Protein AF-A0A7C1XTS4-F1 (afdb_monomer)

Secondary structure (DSSP, 8-state):
--HHHHHHHHHHHS--PPP-------PPPSS-HHHHHHHHHHHHHHTT-------GGGHHHHHHHHHHHHT--EEEE-S-HHHHHHHTTSPTTPEEEE--S-HHHHHHHHHHT--EEEEE-SEEETTTTEEE----TT--THHHHSSSEEEEE--GGGEES-TT-

Foldseek 3Di:
DDPVVVVVVVVVPDDPPPDPPPVPPPQAADDDLVVLVVLLCVLCVVVVHDDDDDDPVCLLVVVQVVCVVLVFQEEEEFPDPVCVVSVVSHDPDRHYHFPPDDCVVCVCCLQPPGQEAEDEFQAAESNNSDTHDDCDVRGHCSSVPRHPYYDYHYDSSRYHHHPVD

Structure (mmCIF, N/CA/C/O backbone):
data_AF-A0A7C1XTS4-F1
#
_entry.id   AF-A0A7C1XTS4-F1
#
loop_
_atom_site.group_PDB
_atom_site.id
_atom_site.type_symbol
_atom_site.label_atom_id
_atom_site.label_alt_id
_atom_site.label_comp_id
_atom_site.label_asym_id
_atom_site.label_entity_id
_atom_site.label_seq_id
_atom_site.pdbx_PDB_ins_code
_atom_site.Cartn_x
_atom_site.Cartn_y
_atom_site.Cartn_z
_atom_site.occupancy
_atom_site.B_iso_or_equiv
_atom_site.auth_seq_id
_atom_site.auth_comp_id
_atom_site.auth_asym_id
_atom_site.auth_atom_id
_atom_site.pdbx_PDB_model_num
ATOM 1 N N . MET A 1 1 ? 13.338 -45.210 3.133 1.00 64.44 1 MET A N 1
ATOM 2 C CA . MET A 1 1 ? 12.342 -44.168 3.477 1.00 64.44 1 MET A CA 1
ATOM 3 C C . MET A 1 1 ? 13.087 -42.905 3.847 1.00 64.44 1 MET A C 1
ATOM 5 O O . MET A 1 1 ? 13.940 -42.978 4.726 1.00 64.44 1 MET A O 1
ATOM 9 N N . SER A 1 2 ? 12.822 -41.789 3.170 1.00 91.75 2 SER A N 1
ATOM 10 C CA . SER A 1 2 ? 13.519 -40.534 3.463 1.00 91.75 2 SER A CA 1
ATOM 11 C C . SER A 1 2 ? 12.927 -39.853 4.705 1.00 91.75 2 SER A C 1
ATOM 13 O O . SER A 1 2 ? 11.772 -40.087 5.074 1.00 91.75 2 SER A O 1
ATOM 15 N N . SER A 1 3 ? 13.696 -38.975 5.353 1.00 87.44 3 SER A N 1
ATOM 16 C CA . SER A 1 3 ? 13.195 -38.141 6.456 1.00 87.44 3 SER A CA 1
ATOM 17 C C . SER A 1 3 ? 11.979 -37.303 6.037 1.00 87.44 3 SER A C 1
ATOM 19 O O . SER A 1 3 ? 11.054 -37.128 6.831 1.00 87.44 3 SER A O 1
ATOM 21 N N . ARG A 1 4 ? 11.931 -36.865 4.769 1.00 90.25 4 ARG A N 1
ATOM 22 C CA . ARG A 1 4 ? 10.798 -36.139 4.174 1.00 90.25 4 ARG A CA 1
ATOM 23 C C . ARG A 1 4 ? 9.512 -36.964 4.219 1.00 90.25 4 ARG A C 1
ATOM 25 O O . ARG A 1 4 ? 8.486 -36.444 4.647 1.00 90.25 4 ARG A O 1
ATOM 32 N N . ASP A 1 5 ? 9.569 -38.245 3.859 1.00 94.00 5 ASP A N 1
ATOM 33 C CA . ASP A 1 5 ? 8.379 -39.108 3.823 1.00 94.00 5 ASP A CA 1
ATOM 34 C C . ASP A 1 5 ? 7.817 -39.353 5.228 1.00 94.00 5 ASP A C 1
ATOM 36 O O . ASP A 1 5 ? 6.603 -39.335 5.428 1.00 94.00 5 ASP A O 1
ATOM 40 N N . ARG A 1 6 ? 8.696 -39.502 6.234 1.00 90.94 6 ARG A N 1
ATOM 41 C CA . ARG A 1 6 ? 8.277 -39.619 7.644 1.00 90.94 6 ARG A CA 1
ATOM 42 C C . ARG A 1 6 ? 7.609 -38.347 8.158 1.00 90.94 6 ARG A C 1
ATOM 44 O O . ARG A 1 6 ? 6.626 -38.443 8.890 1.00 90.94 6 ARG A O 1
ATOM 51 N N . ILE A 1 7 ? 8.134 -37.174 7.809 1.00 91.06 7 ILE A N 1
ATOM 52 C CA . ILE A 1 7 ? 7.569 -35.887 8.238 1.00 91.06 7 ILE A CA 1
ATOM 53 C C . ILE A 1 7 ? 6.215 -35.653 7.559 1.00 91.06 7 ILE A C 1
ATOM 55 O O . ILE A 1 7 ? 5.227 -35.401 8.247 1.00 91.06 7 ILE A O 1
ATOM 59 N N . LEU A 1 8 ? 6.138 -35.811 6.234 1.00 90.69 8 LEU A N 1
ATOM 60 C CA . LEU A 1 8 ? 4.893 -35.615 5.485 1.00 90.69 8 LEU A CA 1
ATOM 61 C C . LEU A 1 8 ? 3.816 -36.632 5.875 1.00 90.69 8 LEU A C 1
ATOM 63 O O . LEU A 1 8 ? 2.648 -36.264 5.968 1.00 90.69 8 LEU A O 1
ATOM 67 N N . GLY A 1 9 ? 4.196 -37.879 6.168 1.00 92.25 9 GLY A N 1
ATOM 68 C CA . GLY A 1 9 ? 3.272 -38.888 6.687 1.00 92.25 9 GLY A CA 1
ATOM 69 C C . GLY A 1 9 ? 2.652 -38.485 8.028 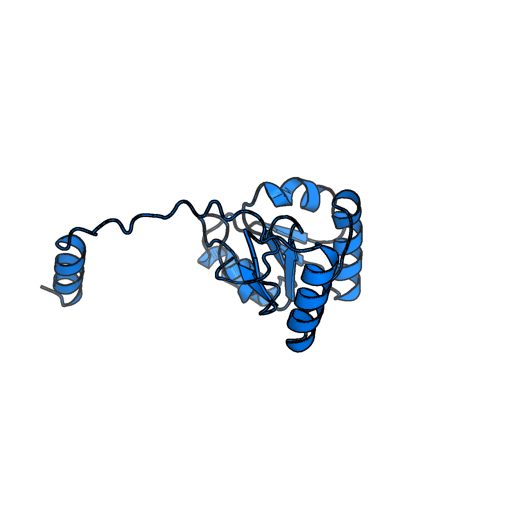1.00 92.25 9 GLY A C 1
ATOM 70 O O . GLY A 1 9 ? 1.443 -38.607 8.205 1.00 92.25 9 GLY A O 1
ATOM 71 N N . ARG A 1 10 ? 3.450 -37.926 8.950 1.00 87.25 10 ARG A N 1
ATOM 72 C CA . ARG A 1 10 ? 2.952 -37.413 10.241 1.00 87.25 10 ARG A CA 1
ATOM 73 C C . ARG A 1 10 ? 2.039 -36.198 10.082 1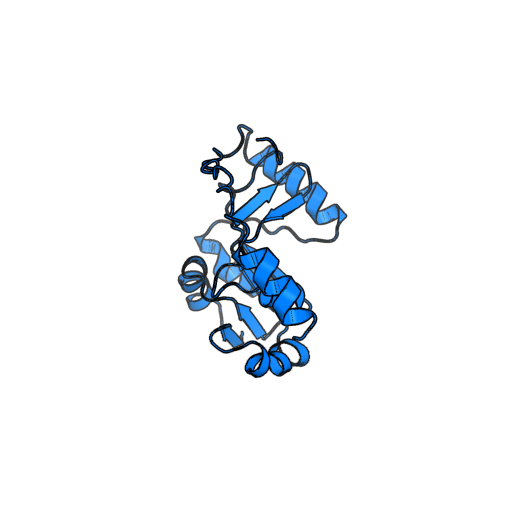.00 87.25 10 ARG A C 1
ATOM 75 O O . ARG A 1 10 ? 1.046 -36.108 10.793 1.00 87.25 10 ARG A O 1
ATOM 82 N N . LEU A 1 11 ? 2.368 -35.282 9.169 1.00 86.25 11 LEU A N 1
ATOM 83 C CA . LEU A 1 11 ? 1.559 -34.086 8.916 1.00 86.25 11 LEU A CA 1
ATOM 84 C C . LEU A 1 11 ? 0.207 -34.437 8.289 1.00 86.25 11 LEU A C 1
ATOM 86 O O . LEU A 1 11 ? -0.813 -33.930 8.736 1.00 86.25 11 LEU A O 1
ATOM 90 N N . ARG A 1 12 ? 0.187 -35.343 7.305 1.00 84.31 12 ARG A N 1
ATOM 91 C CA . ARG A 1 12 ? -1.053 -35.789 6.647 1.00 84.31 12 ARG A CA 1
ATOM 92 C C . ARG A 1 12 ? -1.934 -36.652 7.552 1.00 84.31 12 ARG A C 1
ATOM 94 O O . ARG A 1 12 ? -3.149 -36.597 7.432 1.00 84.31 12 ARG A O 1
ATOM 101 N N . GLY A 1 13 ? -1.329 -37.453 8.433 1.00 81.69 13 GLY A N 1
ATOM 102 C CA . GLY A 1 13 ? -2.053 -38.317 9.371 1.00 81.69 13 GLY A CA 1
ATOM 103 C C . GLY A 1 13 ? -2.661 -37.582 10.569 1.00 81.69 13 GLY A C 1
ATOM 104 O O . GLY A 1 13 ? -3.468 -38.157 11.296 1.00 81.69 13 GLY A O 1
ATOM 105 N N . ARG A 1 14 ? -2.288 -36.318 10.794 1.00 80.38 14 ARG A N 1
ATOM 106 C CA . ARG A 1 14 ? -2.887 -35.472 11.825 1.00 80.38 14 ARG A CA 1
ATOM 107 C C . ARG A 1 14 ? -4.106 -34.783 11.224 1.00 80.38 14 ARG A C 1
ATOM 109 O O . ARG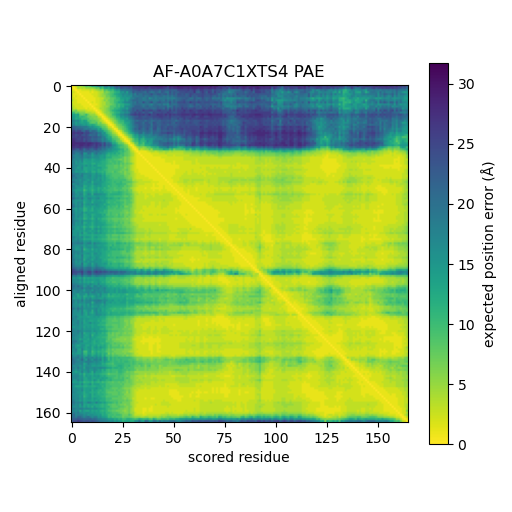 A 1 14 ? -3.958 -33.872 10.417 1.00 80.38 14 ARG A O 1
ATOM 116 N N . ALA A 1 15 ? -5.301 -35.213 11.625 1.00 68.69 15 ALA A N 1
ATOM 117 C CA . ALA A 1 15 ? -6.521 -34.476 11.323 1.00 68.69 15 ALA A CA 1
ATOM 118 C C . ALA A 1 15 ? -6.353 -33.041 11.841 1.00 68.69 15 ALA A C 1
ATOM 120 O O . ALA A 1 15 ? -6.075 -32.829 13.026 1.00 68.69 15 ALA A O 1
ATOM 121 N N . ALA A 1 16 ? -6.443 -32.061 10.943 1.00 69.88 16 ALA A N 1
ATOM 122 C CA . ALA A 1 16 ? -6.523 -30.674 11.352 1.00 69.88 16 ALA A CA 1
ATOM 123 C C . ALA A 1 16 ? -7.822 -30.535 12.148 1.00 69.88 16 ALA A C 1
ATOM 125 O O . ALA A 1 16 ? -8.898 -30.742 11.591 1.00 69.88 16 ALA A O 1
ATOM 126 N N . ASN A 1 17 ? -7.732 -30.215 13.440 1.00 72.69 17 ASN A N 1
ATOM 127 C CA . ASN A 1 17 ? -8.883 -29.621 14.102 1.00 72.69 17 ASN A CA 1
ATOM 128 C C . ASN A 1 17 ? -9.110 -28.296 13.379 1.00 72.69 17 ASN A C 1
ATOM 130 O O . ASN A 1 17 ? -8.192 -27.467 13.404 1.00 72.69 17 ASN A O 1
ATOM 134 N N . PRO A 1 18 ? -10.257 -28.100 12.707 1.00 64.81 18 PRO A N 1
ATOM 135 C CA . PRO A 1 18 ? -10.580 -26.794 12.179 1.00 64.81 18 PRO A CA 1
ATOM 136 C C . PRO A 1 18 ? -10.535 -25.853 13.377 1.00 64.81 18 PRO A C 1
ATOM 138 O O . PRO A 1 18 ? -11.260 -26.047 14.355 1.00 64.81 18 PRO A O 1
ATOM 141 N N . LEU A 1 19 ? -9.631 -24.877 13.345 1.00 67.06 19 LEU A N 1
ATOM 142 C CA . LEU A 1 19 ? -9.811 -23.715 14.198 1.00 67.06 19 LEU A CA 1
ATOM 143 C C . LEU A 1 19 ? -11.175 -23.160 13.802 1.00 67.06 19 LEU A C 1
ATOM 145 O O . LEU A 1 19 ? -11.444 -23.043 12.603 1.00 67.06 19 LEU A O 1
ATOM 149 N N . SER A 1 20 ? -12.052 -22.880 14.768 1.00 59.09 20 SER A N 1
ATOM 150 C CA . SER A 1 20 ? -13.246 -22.118 14.426 1.00 59.09 20 SER A CA 1
ATOM 151 C C . SER A 1 20 ? -12.731 -20.806 13.852 1.00 59.09 20 SER A C 1
ATOM 153 O O . SER A 1 20 ? -12.123 -20.019 14.584 1.00 59.09 20 SER A O 1
ATOM 155 N N . SER A 1 21 ? -12.906 -20.592 12.550 1.00 55.66 21 SER A N 1
ATOM 156 C CA . SER A 1 21 ? -12.824 -19.252 12.010 1.00 55.66 21 SER A CA 1
ATOM 157 C C . SER A 1 21 ? -13.909 -18.495 12.752 1.00 55.66 21 SER A C 1
ATOM 159 O O . SER A 1 21 ? -15.096 -18.736 12.536 1.00 55.66 21 SER A O 1
ATOM 161 N N . GLN A 1 22 ? -13.521 -17.654 13.709 1.00 57.00 22 GLN A N 1
ATOM 162 C CA . GLN A 1 22 ? -14.409 -16.553 14.015 1.00 57.00 22 GLN A CA 1
ATOM 163 C C . GLN A 1 22 ? -14.502 -15.819 12.691 1.00 57.00 22 GLN A C 1
ATOM 165 O O . GLN A 1 22 ? -13.468 -15.404 12.161 1.00 57.00 22 GLN A O 1
ATOM 170 N N . ASP A 1 23 ? -15.695 -15.790 12.099 1.00 48.94 23 ASP A N 1
ATOM 171 C CA . ASP A 1 23 ? -15.954 -14.867 11.012 1.00 48.94 23 ASP A CA 1
ATOM 172 C C . ASP A 1 23 ? -15.533 -13.513 11.563 1.00 48.94 23 ASP A C 1
ATOM 174 O O . ASP A 1 23 ? -16.166 -12.972 12.469 1.00 48.94 23 ASP A O 1
ATOM 178 N N . ALA A 1 24 ? -14.385 -13.018 11.105 1.00 55.38 24 ALA A N 1
ATOM 179 C CA . ALA A 1 24 ? -13.863 -11.730 11.511 1.00 55.38 24 ALA A CA 1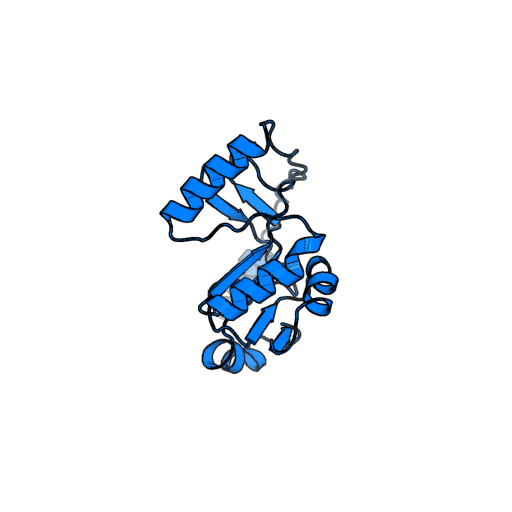
ATOM 180 C C . ALA A 1 24 ? -14.685 -10.662 10.787 1.00 55.38 24 ALA A C 1
ATOM 182 O O . ALA A 1 24 ? -14.158 -9.813 10.076 1.00 55.38 24 ALA A O 1
ATOM 183 N N . THR A 1 25 ? -16.007 -10.695 10.959 1.00 51.47 25 THR A N 1
ATOM 184 C CA . THR A 1 25 ? -16.881 -9.549 10.768 1.00 51.47 25 THR A CA 1
ATOM 185 C C . THR A 1 25 ? -16.597 -8.596 11.920 1.00 51.47 25 THR A C 1
ATOM 187 O O . THR A 1 25 ? -17.428 -8.379 12.799 1.00 51.47 25 THR A O 1
ATOM 190 N N . ARG A 1 26 ? -15.366 -8.081 11.966 1.00 57.53 26 ARG A N 1
ATOM 191 C CA . ARG A 1 26 ? -15.025 -6.976 12.840 1.00 57.53 26 ARG A CA 1
ATOM 192 C C . ARG A 1 26 ? -15.700 -5.752 12.276 1.00 57.53 26 ARG A C 1
ATOM 194 O O . ARG A 1 26 ? -15.356 -5.275 11.191 1.00 57.53 26 ARG A O 1
ATOM 201 N N . SER A 1 27 ? -16.700 -5.289 13.012 1.00 55.31 27 SER A N 1
ATOM 202 C CA . SER A 1 27 ? -17.258 -3.963 12.822 1.00 55.31 27 SER A CA 1
ATOM 203 C C . SER A 1 27 ? -16.112 -2.950 12.909 1.00 55.31 27 SER A C 1
ATOM 205 O O . SER A 1 27 ? -15.230 -3.133 13.749 1.00 55.31 27 SER A O 1
ATOM 207 N N . PRO A 1 28 ? -16.082 -1.908 12.060 1.00 57.31 28 PRO A N 1
ATOM 208 C CA . PRO A 1 28 ? -15.130 -0.814 12.226 1.00 57.31 28 PRO A CA 1
ATOM 209 C C . PRO A 1 28 ? -15.190 -0.357 13.684 1.00 57.31 28 PRO A C 1
ATOM 211 O O . PRO A 1 28 ? -16.287 -0.111 14.197 1.00 57.31 28 PRO A O 1
ATOM 214 N N . GLY A 1 29 ? -14.049 -0.342 14.376 1.00 54.41 29 GLY A N 1
ATOM 215 C CA . GLY A 1 29 ? -14.062 -0.038 15.801 1.00 54.41 29 GLY A CA 1
ATOM 216 C C . GLY A 1 29 ? -14.610 1.366 16.037 1.00 54.41 29 GLY A C 1
ATOM 217 O O . GLY A 1 29 ? -14.350 2.297 15.274 1.00 54.41 29 GLY A O 1
ATOM 218 N N . VAL A 1 30 ? -15.446 1.484 17.065 1.00 59.34 30 VAL A N 1
ATOM 219 C CA . VAL A 1 30 ? -16.230 2.685 17.348 1.00 59.34 30 VAL A CA 1
ATOM 220 C C . VAL A 1 30 ? -15.301 3.791 17.850 1.00 59.34 30 VAL A C 1
ATOM 222 O O . VAL A 1 30 ? -14.814 3.741 18.975 1.00 59.34 30 VAL A O 1
ATOM 225 N N . GLY A 1 31 ? -15.080 4.791 17.004 1.00 64.38 31 GLY A N 1
ATOM 226 C CA . GLY A 1 31 ? -14.387 6.040 17.303 1.00 64.38 31 GLY A CA 1
ATOM 227 C C . GLY A 1 31 ? -14.617 7.031 16.157 1.00 64.38 31 GLY A C 1
ATOM 228 O O . GLY A 1 31 ? -14.943 6.604 15.043 1.00 64.38 31 GLY A O 1
ATOM 229 N N . PRO A 1 32 ? -14.520 8.348 16.389 1.00 79.62 32 PRO A N 1
ATOM 230 C CA . PRO 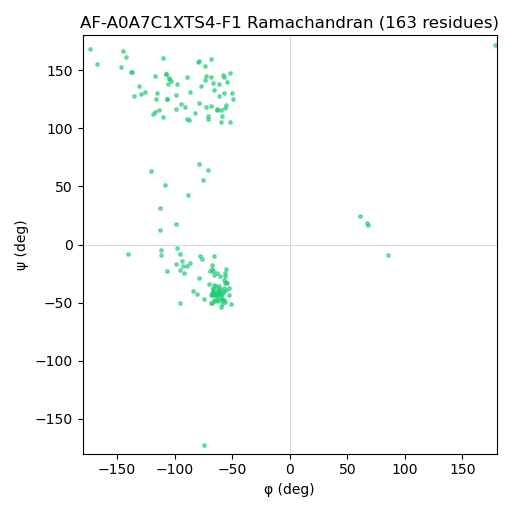A 1 32 ? -14.591 9.312 15.299 1.00 79.62 32 PRO A CA 1
ATOM 231 C C . PRO A 1 32 ? -13.428 9.057 14.331 1.00 79.62 32 PRO A C 1
ATOM 233 O O . PRO A 1 32 ? -12.271 8.953 14.733 1.00 79.62 32 PRO A O 1
ATOM 236 N N . ALA A 1 33 ? -13.744 8.920 13.040 1.00 84.06 33 ALA A N 1
ATOM 237 C CA . ALA A 1 33 ? -12.776 8.529 12.010 1.00 84.06 33 ALA A CA 1
ATOM 238 C C . ALA A 1 33 ? -11.550 9.459 11.947 1.00 84.06 33 ALA A C 1
ATOM 240 O O . ALA A 1 33 ? -10.467 9.027 11.562 1.00 84.06 33 ALA A O 1
ATOM 241 N N . GLU A 1 34 ? -11.728 10.718 12.346 1.00 88.19 34 GLU A N 1
ATOM 242 C CA . GLU A 1 34 ? -10.687 11.742 12.424 1.00 88.19 34 GLU A CA 1
ATOM 243 C C . GLU A 1 34 ? -9.624 11.405 13.482 1.00 88.19 34 GLU A C 1
ATOM 245 O O . GLU A 1 34 ? -8.442 11.404 13.153 1.00 88.19 34 GLU A O 1
ATOM 250 N N . GLU A 1 35 ? -10.020 11.016 14.700 1.00 91.62 35 GLU A N 1
ATOM 251 C CA . GLU A 1 35 ? -9.080 10.634 15.773 1.00 91.62 35 GLU A CA 1
ATOM 252 C C . GLU A 1 35 ? -8.312 9.348 15.428 1.00 91.62 35 GLU A C 1
ATOM 254 O O . GLU A 1 35 ? -7.113 9.224 15.699 1.00 91.62 35 GLU A O 1
ATOM 259 N N . LEU A 1 36 ? -8.988 8.382 14.791 1.00 93.06 36 LEU A N 1
ATOM 260 C CA . LEU A 1 36 ? -8.345 7.152 14.318 1.00 93.06 36 LEU A CA 1
ATOM 261 C C . LEU A 1 36 ? -7.298 7.456 13.246 1.00 93.06 36 LEU A C 1
ATOM 263 O O . LEU A 1 36 ? -6.201 6.899 13.275 1.00 93.06 36 LEU A O 1
ATOM 267 N N . LEU A 1 37 ? -7.636 8.333 12.301 1.00 94.81 37 LEU A N 1
ATOM 268 C CA . LEU A 1 37 ? -6.739 8.747 11.232 1.00 94.81 37 LEU A CA 1
ATOM 269 C C . LEU A 1 37 ? -5.544 9.538 11.771 1.00 94.81 37 LEU A C 1
ATOM 271 O O . LEU A 1 37 ? -4.424 9.296 11.324 1.00 94.81 37 LEU A O 1
ATOM 275 N N . GLU A 1 38 ? -5.758 10.436 12.732 1.00 95.44 38 GLU A N 1
ATOM 276 C CA . GLU A 1 38 ? -4.689 11.173 13.412 1.00 95.44 38 GLU A CA 1
ATOM 277 C C . GLU A 1 38 ? -3.726 10.204 14.101 1.00 95.44 38 GLU A C 1
ATOM 279 O O . GLU A 1 38 ? -2.540 10.174 13.769 1.00 95.44 38 GLU A O 1
ATOM 284 N N . THR A 1 39 ? -4.254 9.311 14.946 1.00 95.50 39 THR A N 1
ATOM 285 C CA . THR A 1 39 ? -3.453 8.296 15.649 1.00 95.50 39 THR A CA 1
ATOM 286 C C . THR A 1 39 ? -2.674 7.426 14.660 1.00 95.50 39 THR A C 1
ATOM 288 O O . THR A 1 39 ? -1.469 7.225 14.809 1.00 95.50 39 THR A O 1
ATOM 291 N N . PHE A 1 40 ? -3.334 6.927 13.611 1.00 96.69 40 PHE A N 1
ATOM 292 C CA . PHE A 1 40 ? -2.680 6.128 12.576 1.00 96.69 40 PHE A CA 1
ATOM 293 C C . PHE A 1 40 ? -1.555 6.901 11.878 1.00 96.69 40 PHE A C 1
ATOM 295 O O . PHE A 1 40 ? -0.470 6.357 11.670 1.00 96.69 40 PHE A O 1
ATOM 302 N N . THR A 1 41 ? -1.795 8.171 11.545 1.00 97.31 41 THR A N 1
ATOM 303 C CA . THR A 1 41 ? -0.824 9.038 10.868 1.00 97.31 41 THR A CA 1
ATOM 304 C C . THR A 1 41 ? 0.406 9.273 11.735 1.00 97.31 41 THR A C 1
ATOM 306 O O . THR A 1 41 ? 1.528 9.155 11.239 1.00 97.31 41 THR A O 1
ATOM 309 N N . GLU A 1 42 ? 0.226 9.522 13.032 1.00 97.50 42 GLU A N 1
ATOM 310 C CA . GLU A 1 42 ? 1.334 9.656 13.981 1.00 97.50 42 GLU A CA 1
ATOM 311 C C . GLU A 1 42 ? 2.193 8.387 14.032 1.00 97.50 42 GLU A C 1
ATOM 313 O O . GLU A 1 42 ? 3.422 8.450 13.934 1.00 97.50 42 GLU A O 1
ATOM 318 N N . ARG A 1 43 ? 1.555 7.213 14.141 1.00 97.56 43 ARG A N 1
ATOM 319 C CA . ARG A 1 43 ? 2.258 5.923 14.202 1.00 97.56 43 ARG A CA 1
ATOM 320 C C . ARG A 1 43 ? 2.975 5.588 12.897 1.00 97.56 43 ARG A C 1
ATOM 322 O O . ARG A 1 43 ? 4.122 5.148 12.940 1.00 97.56 43 ARG A O 1
ATOM 329 N N . MET A 1 44 ? 2.334 5.827 11.754 1.00 96.88 44 MET A N 1
ATOM 330 C CA . MET A 1 44 ? 2.922 5.578 10.436 1.00 96.88 44 MET A CA 1
ATOM 331 C C . MET A 1 44 ? 4.113 6.511 10.172 1.00 96.88 44 MET A C 1
ATOM 333 O O . MET A 1 44 ? 5.176 6.065 9.740 1.00 96.88 44 MET A O 1
ATOM 337 N N . THR A 1 45 ? 3.989 7.791 10.529 1.00 96.50 45 THR A N 1
ATOM 338 C CA . THR A 1 45 ? 5.078 8.768 10.378 1.00 96.50 45 THR A CA 1
ATOM 339 C C . THR A 1 45 ? 6.261 8.443 11.293 1.00 96.50 45 THR A C 1
ATOM 341 O O . THR A 1 45 ? 7.416 8.603 10.895 1.00 96.50 45 THR A O 1
ATOM 344 N N . ALA A 1 46 ? 6.013 7.910 12.496 1.00 97.00 46 ALA A N 1
ATOM 345 C CA . ALA A 1 46 ? 7.075 7.491 13.414 1.00 97.00 46 ALA A CA 1
ATOM 346 C C . ALA A 1 46 ? 7.986 6.391 12.830 1.00 97.00 46 ALA A C 1
ATOM 348 O O . ALA A 1 46 ? 9.164 6.317 13.184 1.00 97.00 46 ALA A O 1
ATOM 349 N N . VAL A 1 47 ? 7.472 5.574 11.902 1.00 95.12 47 VAL A N 1
ATOM 350 C CA . VAL A 1 47 ? 8.248 4.568 11.153 1.00 95.12 47 VAL A CA 1
ATOM 351 C C . VAL A 1 47 ? 8.660 5.042 9.754 1.00 95.12 47 VAL A C 1
ATOM 353 O O . VAL A 1 47 ? 9.088 4.235 8.934 1.00 95.12 47 VAL A O 1
ATOM 356 N N . LYS A 1 48 ? 8.610 6.360 9.509 1.00 94.12 48 LYS A N 1
ATOM 357 C CA . LYS A 1 48 ? 8.950 7.035 8.243 1.00 94.12 48 LYS A CA 1
ATOM 358 C C . LYS A 1 48 ? 8.006 6.729 7.074 1.00 94.12 48 LYS A C 1
ATOM 360 O O . LYS A 1 48 ? 8.385 6.951 5.928 1.00 94.12 48 LYS A O 1
ATOM 365 N N . GLY A 1 49 ? 6.805 6.224 7.346 1.00 94.75 49 GLY A N 1
ATOM 366 C CA . GLY A 1 49 ? 5.756 6.131 6.337 1.00 94.75 49 GLY A CA 1
ATOM 367 C C . GLY A 1 49 ? 5.154 7.503 6.032 1.00 94.75 49 GLY A C 1
ATOM 368 O O . GLY A 1 49 ? 5.155 8.397 6.877 1.00 94.75 49 GLY A O 1
ATOM 369 N N . GLU A 1 50 ? 4.624 7.655 4.823 1.00 96.00 50 GLU A N 1
ATOM 370 C CA . GLU A 1 50 ? 3.884 8.838 4.387 1.00 96.00 50 GLU A CA 1
ATOM 371 C C . GLU A 1 50 ? 2.390 8.506 4.335 1.00 96.00 50 GLU A C 1
ATOM 373 O O . GLU A 1 50 ? 2.002 7.429 3.877 1.00 96.00 50 GLU A O 1
ATOM 378 N N . VAL A 1 51 ? 1.545 9.424 4.807 1.00 96.88 51 VAL A N 1
ATOM 379 C CA . VAL A 1 51 ? 0.088 9.272 4.751 1.00 96.88 51 VAL A CA 1
ATOM 380 C C . VAL A 1 51 ? -0.499 10.404 3.924 1.00 96.88 51 VAL A C 1
ATOM 382 O O . VAL A 1 51 ? -0.492 11.561 4.335 1.00 96.88 51 VAL A O 1
ATOM 385 N N . VAL A 1 52 ? -1.046 10.046 2.764 1.00 96.38 52 VAL A N 1
ATOM 386 C CA . VAL A 1 52 ? -1.787 10.956 1.888 1.00 96.38 52 VAL A CA 1
ATOM 387 C C . VAL A 1 52 ? -3.268 10.618 1.991 1.00 96.38 52 VAL A C 1
ATOM 389 O O . VAL A 1 52 ? -3.673 9.474 1.782 1.00 96.38 52 VAL A O 1
ATOM 392 N N . THR A 1 53 ? -4.090 11.610 2.323 1.00 95.44 53 THR A N 1
ATOM 393 C CA . THR A 1 53 ? -5.538 11.443 2.484 1.00 95.44 53 THR A CA 1
ATOM 394 C C . THR A 1 53 ? -6.279 12.095 1.322 1.00 95.44 53 THR A C 1
ATOM 396 O O . THR A 1 53 ? -5.837 13.091 0.751 1.00 95.44 53 THR A O 1
ATOM 399 N N . GLY A 1 54 ? -7.412 11.514 0.932 1.00 94.62 54 GLY A N 1
ATOM 400 C CA . GLY A 1 54 ? -8.198 12.023 -0.184 1.00 94.62 54 GLY A CA 1
ATOM 401 C C . GLY A 1 54 ? -9.431 11.182 -0.471 1.00 94.62 54 GLY A C 1
ATOM 402 O O . GLY A 1 54 ? -9.633 10.104 0.094 1.00 94.62 54 GLY A O 1
ATOM 403 N N . ARG A 1 55 ? -10.286 11.683 -1.360 1.00 94.56 55 ARG A N 1
ATOM 404 C CA . ARG A 1 55 ? -11.471 10.955 -1.821 1.00 94.56 55 ARG A CA 1
ATOM 405 C C . ARG A 1 55 ? -11.091 9.932 -2.881 1.00 94.56 55 ARG A C 1
ATOM 407 O O . ARG A 1 55 ? -10.126 10.099 -3.620 1.00 94.56 55 ARG A O 1
ATOM 414 N N . ARG A 1 56 ? -11.936 8.909 -3.049 1.00 92.19 56 ARG A N 1
ATOM 415 C CA . ARG A 1 56 ? -11.750 7.872 -4.081 1.00 92.19 56 ARG A CA 1
ATOM 416 C C . ARG A 1 56 ? -11.560 8.456 -5.489 1.00 92.19 56 ARG A C 1
ATOM 418 O O . ARG A 1 56 ? -10.755 7.941 -6.252 1.00 92.19 56 ARG A O 1
ATOM 425 N N . SER A 1 57 ? -12.274 9.534 -5.814 1.00 93.94 57 SER A N 1
ATOM 426 C CA . SER A 1 57 ? -12.175 10.241 -7.099 1.00 93.94 57 SER A CA 1
ATOM 427 C C . SER A 1 57 ? -10.839 10.956 -7.318 1.00 93.94 57 SER A C 1
ATOM 429 O O . SER A 1 57 ? -10.502 11.274 -8.450 1.00 93.94 57 SER A O 1
ATOM 431 N N . GLU A 1 58 ? -10.100 11.245 -6.248 1.00 95.31 58 GLU A N 1
ATOM 432 C CA . GLU A 1 58 ? -8.819 11.955 -6.295 1.00 95.31 58 GLU A CA 1
ATOM 433 C C . GLU A 1 58 ? -7.632 10.990 -6.352 1.00 95.31 58 GLU A C 1
ATOM 435 O O . GLU A 1 58 ? -6.531 11.413 -6.691 1.00 95.31 58 GLU A O 1
ATOM 440 N N . LEU A 1 59 ? -7.851 9.698 -6.066 1.00 94.62 59 LEU A N 1
ATOM 441 C CA . LEU A 1 59 ? -6.795 8.684 -6.004 1.00 94.62 59 LEU A CA 1
ATOM 442 C C . LEU A 1 59 ? -5.911 8.616 -7.255 1.00 94.62 59 LEU A C 1
ATOM 444 O O . LEU A 1 59 ? -4.701 8.539 -7.067 1.00 94.62 59 LEU A O 1
ATOM 448 N N . PRO A 1 60 ? -6.432 8.668 -8.499 1.00 94.88 60 PRO A N 1
ATOM 449 C CA . PRO A 1 60 ? -5.560 8.606 -9.670 1.00 94.88 60 PRO A CA 1
ATOM 450 C C . PRO A 1 60 ? -4.583 9.782 -9.734 1.00 94.88 60 PRO A C 1
ATOM 4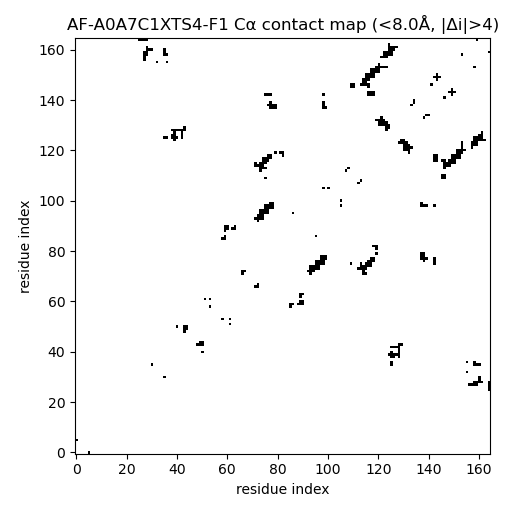52 O O . PRO A 1 60 ? -3.407 9.588 -10.023 1.00 94.88 60 PRO A O 1
ATOM 455 N N . ARG A 1 61 ? -5.053 10.989 -9.388 1.00 94.75 61 ARG A N 1
ATOM 456 C CA . ARG A 1 61 ? -4.212 12.187 -9.315 1.00 94.75 61 ARG A CA 1
ATOM 457 C C . ARG A 1 61 ? -3.202 12.078 -8.176 1.00 94.75 61 ARG A C 1
ATOM 459 O O . ARG A 1 61 ? -2.023 12.263 -8.412 1.00 94.75 61 ARG A O 1
ATOM 466 N N . LEU A 1 62 ? -3.650 11.740 -6.965 1.00 95.81 62 LEU A N 1
ATOM 467 C CA . LEU A 1 62 ? -2.776 11.638 -5.790 1.00 95.81 62 LEU A CA 1
ATOM 468 C C . LEU A 1 62 ? -1.677 10.585 -5.976 1.00 95.81 62 LEU A C 1
ATOM 470 O O . LEU A 1 62 ? -0.529 10.830 -5.623 1.00 95.81 62 LEU A O 1
ATOM 474 N N . LEU A 1 63 ? -2.022 9.428 -6.546 1.00 95.69 63 LEU A N 1
ATOM 475 C CA . LEU A 1 63 ? -1.049 8.387 -6.855 1.00 95.69 63 LEU A CA 1
ATOM 476 C C . LEU A 1 63 ? -0.096 8.831 -7.972 1.00 95.69 63 LEU A C 1
ATOM 478 O O . LEU A 1 63 ? 1.100 8.602 -7.852 1.00 95.69 63 LEU A O 1
ATOM 482 N N . GLY A 1 64 ? -0.598 9.490 -9.020 1.00 94.88 64 GLY A N 1
ATOM 483 C CA . GLY A 1 64 ? 0.239 10.064 -10.078 1.00 94.88 64 GLY A CA 1
ATOM 484 C C . GLY A 1 64 ? 1.243 11.088 -9.543 1.00 94.88 64 GLY A C 1
ATOM 485 O O . GLY A 1 64 ? 2.440 10.932 -9.767 1.00 94.88 64 GLY A O 1
ATOM 486 N N . ASP A 1 65 ? 0.768 12.066 -8.767 1.00 94.69 65 ASP A N 1
ATOM 487 C CA . ASP A 1 65 ? 1.589 13.109 -8.138 1.00 94.69 65 ASP A CA 1
ATOM 488 C C . ASP A 1 65 ? 2.674 12.485 -7.237 1.00 94.69 65 ASP A C 1
ATOM 490 O O . ASP A 1 65 ? 3.832 12.904 -7.255 1.00 94.69 65 ASP A O 1
ATOM 494 N N . TRP A 1 66 ? 2.318 11.450 -6.466 1.00 95.56 66 TRP A N 1
ATOM 495 C CA . TRP A 1 66 ? 3.259 10.744 -5.596 1.00 95.56 66 TRP A CA 1
ATOM 496 C C . TRP A 1 66 ? 4.309 9.954 -6.388 1.00 95.56 66 TRP A C 1
ATOM 498 O O . TRP A 1 66 ? 5.496 10.016 -6.069 1.00 95.56 66 TRP A O 1
ATOM 508 N N . LEU A 1 67 ? 3.898 9.243 -7.445 1.00 95.25 67 LEU A N 1
ATOM 509 C CA . LEU A 1 67 ? 4.818 8.505 -8.316 1.00 95.25 67 LEU A CA 1
ATOM 510 C C . LEU A 1 67 ? 5.791 9.456 -9.021 1.00 95.25 67 LEU A C 1
ATOM 512 O O . LEU A 1 67 ? 6.988 9.177 -9.066 1.00 95.25 67 LEU A O 1
ATOM 516 N N . GLU A 1 68 ? 5.305 10.600 -9.505 1.00 94.56 68 GLU A N 1
ATOM 517 C CA . GLU A 1 68 ? 6.140 11.635 -10.115 1.00 94.56 68 GLU A CA 1
ATOM 518 C C . GLU A 1 68 ? 7.146 12.212 -9.110 1.00 94.56 68 GLU A C 1
ATOM 520 O O . GLU A 1 68 ? 8.344 12.259 -9.400 1.00 94.56 68 GLU A O 1
ATOM 525 N N . ALA A 1 69 ? 6.691 12.579 -7.908 1.00 94.56 69 ALA A N 1
ATOM 526 C CA . ALA A 1 69 ? 7.554 13.099 -6.848 1.00 94.56 69 ALA A CA 1
ATOM 527 C C . ALA A 1 69 ? 8.622 12.084 -6.404 1.00 94.56 69 ALA A C 1
ATOM 529 O O . ALA A 1 69 ? 9.757 12.465 -6.111 1.00 94.56 69 ALA A O 1
ATOM 530 N N . ALA A 1 70 ? 8.281 10.792 -6.396 1.00 93.88 70 ALA A N 1
ATOM 531 C CA . ALA A 1 70 ? 9.205 9.701 -6.102 1.00 93.88 70 ALA A CA 1
ATOM 532 C C . ALA A 1 70 ? 10.131 9.342 -7.284 1.00 93.88 70 ALA A C 1
ATOM 534 O O . ALA A 1 70 ? 11.068 8.561 -7.114 1.00 93.88 70 ALA A O 1
ATOM 535 N N . GLY A 1 71 ? 9.884 9.885 -8.482 1.00 94.38 71 GLY A N 1
ATOM 536 C CA . GLY A 1 71 ? 10.590 9.516 -9.711 1.00 94.38 71 GLY A CA 1
ATOM 537 C C . GLY A 1 71 ? 10.287 8.094 -10.200 1.00 94.38 71 GLY A C 1
ATOM 538 O O . GLY A 1 71 ? 11.045 7.561 -11.014 1.00 94.38 71 GLY A O 1
ATOM 539 N N . ALA A 1 72 ? 9.205 7.485 -9.711 1.00 94.94 72 ALA A N 1
ATOM 540 C CA . ALA A 1 72 ? 8.788 6.131 -10.038 1.00 94.94 72 ALA A CA 1
ATOM 541 C C . ALA A 1 72 ? 8.080 6.103 -11.398 1.00 94.94 72 ALA A C 1
ATOM 543 O O . ALA A 1 72 ? 7.070 6.773 -11.615 1.00 94.94 72 ALA A O 1
ATOM 544 N N . ARG A 1 73 ? 8.607 5.305 -12.325 1.00 94.00 73 ARG A N 1
ATOM 545 C CA . ARG A 1 73 ? 8.056 5.120 -13.674 1.00 94.00 73 ARG A CA 1
ATOM 546 C C . ARG A 1 73 ? 7.482 3.732 -13.894 1.00 94.00 73 ARG A C 1
ATOM 548 O O . ARG A 1 73 ? 6.841 3.515 -14.916 1.00 94.00 73 ARG A O 1
ATOM 555 N N . SER A 1 74 ? 7.689 2.808 -12.965 1.00 94.62 74 SER A N 1
ATOM 556 C CA . SER A 1 74 ? 7.145 1.457 -13.036 1.00 94.62 74 SER A CA 1
ATOM 557 C C . SER A 1 74 ? 6.467 1.056 -11.728 1.00 94.62 74 SER A C 1
ATOM 559 O O . SER A 1 74 ? 6.966 1.283 -10.625 1.00 94.62 74 SER A O 1
ATOM 561 N N . LEU A 1 75 ? 5.301 0.433 -11.863 1.00 95.25 75 LEU A N 1
ATOM 562 C CA . LEU A 1 75 ? 4.451 0.025 -10.759 1.00 95.25 75 LEU A CA 1
ATOM 563 C C . LEU A 1 75 ? 4.063 -1.440 -10.923 1.00 95.25 75 LEU A C 1
ATOM 565 O O . LEU A 1 75 ? 3.547 -1.823 -11.969 1.00 95.25 75 LEU A O 1
ATOM 569 N N . VAL A 1 76 ? 4.244 -2.263 -9.893 1.00 94.94 76 VAL A N 1
ATOM 570 C CA . VAL A 1 76 ? 3.705 -3.627 -9.866 1.00 94.94 76 VAL A CA 1
ATOM 571 C C . VAL A 1 76 ? 2.499 -3.738 -8.947 1.00 94.94 76 VAL A C 1
ATOM 573 O O . VAL A 1 76 ? 2.473 -3.163 -7.864 1.00 94.94 76 VAL A O 1
ATOM 576 N N . CYS A 1 77 ? 1.507 -4.526 -9.343 1.00 94.69 77 CYS A N 1
ATOM 577 C CA . CYS A 1 77 ? 0.378 -4.876 -8.489 1.00 94.69 77 CYS A CA 1
ATOM 578 C C . CYS A 1 77 ? -0.056 -6.332 -8.688 1.00 94.69 77 CYS A C 1
ATOM 580 O O . CYS A 1 77 ? 0.292 -6.988 -9.676 1.00 94.69 77 CYS A O 1
ATOM 582 N N . GLY A 1 78 ? -0.794 -6.849 -7.707 1.00 91.31 78 GLY A N 1
ATOM 583 C CA . GLY A 1 78 ? -1.454 -8.149 -7.802 1.00 91.31 78 GLY A CA 1
ATOM 584 C C . GLY A 1 78 ? -2.692 -8.128 -8.709 1.00 91.31 78 GLY A C 1
ATOM 585 O O . GLY A 1 78 ? -3.003 -7.130 -9.353 1.00 91.31 78 GLY A O 1
ATOM 586 N N . LEU A 1 79 ? -3.431 -9.234 -8.718 1.00 90.75 79 LEU A N 1
ATOM 587 C CA . LEU A 1 79 ? -4.681 -9.430 -9.464 1.00 90.75 79 LEU A CA 1
ATOM 588 C C . LEU A 1 79 ? -5.906 -8.983 -8.656 1.00 90.75 79 LEU A C 1
ATOM 590 O O . LEU A 1 79 ? -6.914 -9.682 -8.596 1.00 90.75 79 LEU A O 1
ATOM 594 N N . ASP A 1 80 ? -5.794 -7.840 -7.983 1.00 90.50 80 ASP A N 1
ATOM 595 C CA . ASP A 1 80 ? -6.876 -7.291 -7.172 1.00 90.50 80 ASP A CA 1
ATOM 596 C C . ASP A 1 80 ? -7.777 -6.386 -8.023 1.00 90.50 80 ASP A C 1
ATOM 598 O O . ASP A 1 80 ? -7.408 -5.265 -8.381 1.00 90.50 80 ASP A O 1
ATOM 602 N N . GLU A 1 81 ? -8.988 -6.862 -8.314 1.00 90.81 81 GLU A N 1
ATOM 603 C CA . GLU A 1 81 ? -10.003 -6.129 -9.079 1.00 90.81 81 GLU A CA 1
ATOM 604 C C . GLU A 1 81 ? -10.359 -4.764 -8.466 1.00 90.81 81 GLU A C 1
ATOM 606 O O . GLU A 1 81 ? -10.749 -3.841 -9.186 1.00 90.81 81 GLU A O 1
ATOM 611 N N . ARG A 1 82 ? -10.162 -4.581 -7.150 1.00 91.50 82 ARG A N 1
ATOM 612 C CA . ARG A 1 82 ? -10.411 -3.306 -6.457 1.00 91.50 82 ARG A CA 1
ATOM 613 C C . ARG A 1 82 ? -9.496 -2.188 -6.960 1.00 91.50 82 ARG A C 1
ATOM 615 O O . ARG A 1 82 ? -9.861 -1.015 -6.832 1.00 91.50 82 ARG A O 1
ATOM 622 N N . LEU A 1 83 ? -8.334 -2.546 -7.514 1.00 92.62 83 LEU A N 1
ATOM 623 C CA . LEU A 1 83 ? -7.338 -1.624 -8.063 1.00 92.62 83 LEU A CA 1
ATOM 624 C C . LEU A 1 83 ? -7.564 -1.312 -9.547 1.00 92.62 83 LEU A C 1
ATOM 626 O O . LEU A 1 83 ? -7.067 -0.295 -10.019 1.00 92.62 83 LEU A O 1
ATOM 630 N N . GLU A 1 84 ? -8.326 -2.129 -10.278 1.00 91.69 84 GLU A N 1
ATOM 631 C CA . GLU A 1 84 ? -8.429 -2.043 -11.741 1.00 91.69 84 GLU A CA 1
ATOM 632 C C . GLU A 1 84 ? -8.867 -0.653 -12.221 1.00 91.69 84 GLU A C 1
ATOM 634 O O . GLU A 1 84 ? -8.204 -0.036 -13.051 1.00 91.69 84 GLU A O 1
ATOM 639 N N . GLY A 1 85 ? -9.937 -0.111 -11.632 1.00 92.12 85 GLY A N 1
ATOM 640 C CA . GLY A 1 85 ? -10.440 1.216 -11.998 1.00 92.12 85 GLY A CA 1
ATOM 641 C C . GLY A 1 85 ? -9.481 2.363 -11.660 1.00 92.12 85 GLY A C 1
ATOM 642 O O . GLY A 1 85 ? -9.523 3.398 -12.316 1.00 92.12 85 GLY A O 1
ATOM 643 N N . LEU A 1 86 ? -8.610 2.194 -10.658 1.00 93.25 86 LEU A N 1
ATOM 644 C CA . LEU A 1 86 ? -7.558 3.168 -10.357 1.00 93.25 86 LEU A CA 1
ATOM 645 C C . LEU A 1 86 ? -6.434 3.077 -11.388 1.00 93.25 86 LEU A C 1
ATOM 647 O O . LEU A 1 86 ? -6.016 4.098 -11.918 1.00 93.25 86 LEU A O 1
ATOM 651 N N . LEU A 1 87 ? -5.976 1.860 -11.685 1.00 92.44 87 LEU A N 1
ATOM 652 C CA . LEU A 1 87 ? -4.891 1.605 -12.631 1.00 92.44 87 LEU A CA 1
ATOM 653 C C . LEU A 1 87 ? -5.235 2.105 -14.040 1.00 92.44 87 LEU A C 1
ATOM 655 O O . LEU A 1 87 ? -4.379 2.673 -14.703 1.00 92.44 87 LEU A O 1
ATOM 659 N N . GLN A 1 88 ? -6.491 1.958 -14.468 1.00 91.25 88 GLN A N 1
ATOM 660 C CA . GLN A 1 88 ? -6.979 2.485 -15.750 1.00 91.25 88 GLN A CA 1
ATOM 661 C C . GLN A 1 88 ? -7.059 4.016 -15.801 1.00 91.25 88 GLN A C 1
ATOM 663 O O . GLN A 1 88 ? -7.073 4.591 -16.886 1.00 91.25 88 GLN A O 1
ATOM 668 N N . ALA A 1 89 ? -7.157 4.671 -14.644 1.00 91.88 89 ALA A N 1
ATOM 669 C CA . ALA A 1 89 ? -7.268 6.120 -14.532 1.00 91.88 89 ALA A CA 1
ATOM 670 C C . ALA A 1 89 ? -5.923 6.803 -14.230 1.00 91.88 89 ALA A C 1
ATOM 672 O O . ALA A 1 89 ? -5.886 8.031 -14.128 1.00 91.88 89 ALA A O 1
ATOM 673 N N . LEU A 1 90 ? -4.843 6.033 -14.045 1.00 88.38 90 LEU A N 1
ATOM 674 C CA . LEU A 1 90 ? -3.517 6.590 -13.808 1.00 88.38 90 LEU A CA 1
ATOM 675 C C . LEU A 1 90 ? -3.012 7.334 -15.050 1.00 88.38 90 LEU A C 1
ATOM 677 O O . LEU A 1 90 ? -3.197 6.851 -16.167 1.00 88.38 90 LEU A O 1
ATOM 681 N N . PRO A 1 91 ? -2.374 8.502 -14.871 1.00 76.81 91 PRO A N 1
ATOM 682 C CA . PRO A 1 91 ? -1.780 9.225 -15.983 1.00 76.81 91 PRO A CA 1
ATOM 683 C C . PRO A 1 91 ? -0.571 8.466 -16.555 1.00 76.81 91 PRO A C 1
ATOM 685 O O . PRO A 1 91 ? 0.213 7.863 -15.818 1.00 76.81 91 PRO A O 1
ATOM 688 N N . ASP A 1 92 ? -0.388 8.540 -17.876 1.00 77.81 92 ASP A N 1
ATOM 689 C CA . ASP A 1 92 ? 0.877 8.177 -18.526 1.00 77.81 92 ASP A CA 1
ATOM 690 C C . ASP A 1 92 ? 2.027 9.039 -17.952 1.00 77.81 92 ASP A C 1
ATOM 692 O O . ASP A 1 92 ? 1.791 10.213 -17.646 1.00 77.81 92 ASP A O 1
ATOM 696 N N . PRO A 1 93 ? 3.274 8.526 -17.818 1.00 71.62 93 PRO A N 1
ATOM 697 C CA . PRO A 1 93 ? 3.841 7.353 -18.499 1.00 71.62 93 PRO A CA 1
ATOM 698 C C . PRO A 1 93 ? 4.158 6.141 -17.592 1.00 71.62 93 PRO A C 1
ATOM 700 O O . PRO A 1 93 ? 5.131 5.430 -17.850 1.00 71.62 93 PRO A O 1
ATOM 703 N N . VAL A 1 94 ? 3.412 5.904 -16.510 1.00 88.38 94 VAL A N 1
ATOM 704 C CA . VAL A 1 94 ? 3.737 4.818 -15.562 1.00 88.38 94 VAL A CA 1
ATOM 705 C C . VAL A 1 94 ? 3.518 3.437 -16.200 1.00 88.38 94 VAL A C 1
ATOM 707 O O . VAL A 1 94 ? 2.399 3.077 -16.562 1.00 88.38 94 VAL A O 1
ATOM 710 N N . GLU A 1 95 ? 4.571 2.620 -16.298 1.00 92.44 95 GLU A N 1
ATOM 711 C CA . GLU A 1 95 ? 4.462 1.223 -16.723 1.00 92.44 95 GLU A CA 1
ATOM 712 C C . GLU A 1 95 ? 3.820 0.384 -15.610 1.00 92.44 95 GLU A C 1
ATOM 714 O O . GLU A 1 95 ? 4.388 0.227 -14.529 1.00 92.44 95 GLU A O 1
ATOM 719 N N . ILE A 1 96 ? 2.657 -0.210 -15.884 1.00 92.69 96 ILE A N 1
ATOM 720 C CA . ILE A 1 96 ? 1.942 -1.054 -14.922 1.00 92.69 96 ILE A CA 1
ATOM 721 C C . ILE A 1 96 ? 2.219 -2.531 -15.216 1.00 92.69 96 ILE A C 1
ATOM 723 O O . ILE A 1 96 ? 1.815 -3.076 -16.243 1.00 92.69 96 ILE A O 1
ATOM 727 N N . LEU A 1 97 ? 2.861 -3.204 -14.267 1.00 91.88 97 LEU A N 1
ATOM 728 C CA . LEU A 1 97 ? 3.117 -4.636 -14.272 1.00 91.88 97 LEU A CA 1
ATOM 729 C C . LEU A 1 97 ? 2.085 -5.363 -13.402 1.00 91.88 97 LEU A C 1
ATOM 731 O O . LEU A 1 97 ? 1.892 -5.037 -12.230 1.00 91.88 97 LEU A O 1
ATOM 735 N N . ARG A 1 98 ? 1.449 -6.399 -13.949 1.00 91.19 98 ARG A N 1
ATOM 736 C CA . ARG A 1 98 ? 0.581 -7.302 -13.183 1.00 91.19 98 ARG A CA 1
ATOM 737 C C . ARG A 1 98 ? 1.338 -8.559 -12.781 1.00 91.19 98 ARG A C 1
ATOM 739 O O . ARG A 1 98 ? 2.063 -9.148 -13.588 1.00 91.19 98 ARG A O 1
ATOM 746 N N . PHE A 1 99 ? 1.143 -9.005 -11.545 1.00 87.06 99 PHE A N 1
ATOM 747 C CA . PHE A 1 99 ? 1.668 -10.283 -11.070 1.00 87.06 99 PHE A CA 1
ATOM 748 C C . PHE A 1 99 ? 0.792 -11.450 -11.569 1.00 87.06 99 PHE A C 1
ATOM 750 O O . PHE A 1 99 ? 0.075 -12.092 -10.806 1.00 87.06 99 PHE A O 1
ATOM 757 N N . GLU A 1 100 ? 0.830 -11.705 -12.878 1.00 85.62 100 GLU A N 1
ATOM 758 C CA . GLU A 1 100 ? 0.041 -12.754 -13.559 1.00 85.62 100 GLU A CA 1
ATOM 759 C C . GLU A 1 100 ? 0.834 -14.039 -13.820 1.00 85.62 100 GLU A C 1
ATOM 761 O O . GLU A 1 100 ? 0.262 -15.087 -14.114 1.00 85.62 100 GLU A O 1
ATOM 766 N N . ARG A 1 101 ? 2.165 -13.961 -13.733 1.00 83.44 101 ARG A N 1
ATOM 767 C CA . ARG A 1 101 ? 3.087 -15.062 -14.034 1.00 83.44 101 ARG A CA 1
ATOM 768 C C . ARG A 1 101 ? 3.763 -15.588 -12.766 1.00 83.44 101 ARG A C 1
ATOM 770 O O . ARG A 1 101 ? 3.802 -14.871 -11.763 1.00 83.44 101 ARG A O 1
ATOM 777 N N . PRO A 1 102 ? 4.312 -16.818 -12.795 1.00 83.19 102 PRO A N 1
ATOM 778 C CA . PRO A 1 102 ? 5.106 -17.345 -11.692 1.00 83.19 102 PRO A CA 1
ATOM 779 C C . PRO A 1 102 ? 6.222 -16.381 -11.279 1.00 83.19 102 PRO A C 1
ATOM 781 O O . PRO A 1 102 ? 6.791 -15.666 -12.110 1.00 83.19 102 PRO A O 1
ATOM 784 N N . PHE A 1 103 ? 6.550 -16.377 -9.986 1.00 82.62 103 PHE A N 1
ATOM 785 C CA . PHE A 1 103 ? 7.551 -15.470 -9.426 1.00 82.62 103 PHE A CA 1
ATOM 786 C C . PHE A 1 103 ? 8.896 -15.588 -10.146 1.00 82.62 103 PHE A C 1
ATOM 788 O O . PHE A 1 103 ? 9.538 -14.577 -10.405 1.00 82.62 103 PHE A O 1
ATOM 795 N N . GLU A 1 104 ? 9.307 -16.796 -10.521 1.00 85.12 104 GLU A N 1
ATOM 796 C CA . GLU A 1 104 ? 10.577 -17.068 -11.192 1.00 85.12 104 GLU A CA 1
ATOM 797 C C . GLU A 1 104 ? 10.718 -16.267 -12.494 1.00 85.12 104 GLU A C 1
ATOM 799 O O . GLU A 1 104 ? 11.795 -15.746 -12.788 1.00 85.12 104 GLU A O 1
ATOM 804 N N . GLU A 1 105 ? 9.621 -16.099 -13.234 1.00 84.25 105 GLU A N 1
ATOM 805 C CA . GLU A 1 105 ? 9.590 -15.369 -14.503 1.00 84.25 105 GLU A CA 1
ATOM 806 C C . GLU A 1 105 ? 9.563 -13.848 -14.310 1.00 84.25 105 GLU A C 1
ATOM 808 O O . GLU A 1 105 ? 10.054 -13.104 -15.162 1.00 84.25 105 GLU A O 1
ATOM 813 N N . LEU A 1 106 ? 8.997 -13.378 -13.196 1.00 83.94 106 LEU A N 1
ATOM 814 C CA . LEU A 1 106 ? 8.841 -11.953 -12.899 1.00 83.94 106 LEU A CA 1
ATOM 815 C C . LEU A 1 106 ? 9.979 -11.388 -12.035 1.00 83.94 106 LEU A C 1
ATOM 817 O O . LEU A 1 106 ? 10.231 -10.186 -12.067 1.00 83.94 106 LEU A O 1
ATOM 821 N N . SER A 1 107 ? 10.683 -12.251 -11.299 1.00 85.00 107 SER A N 1
ATOM 822 C CA . SER A 1 107 ? 11.661 -11.913 -10.256 1.00 85.00 107 SER A CA 1
ATOM 823 C C . SER A 1 107 ? 12.710 -10.903 -10.712 1.00 85.00 107 SER A C 1
ATOM 825 O O . SER A 1 107 ? 12.878 -9.874 -10.070 1.00 85.00 107 SER A O 1
ATOM 827 N N . ARG A 1 108 ? 13.361 -11.147 -11.855 1.00 86.81 108 ARG A N 1
ATOM 828 C CA . ARG A 1 108 ? 14.356 -10.223 -12.420 1.00 86.81 108 ARG A CA 1
ATOM 829 C C . ARG A 1 108 ? 13.775 -8.836 -12.6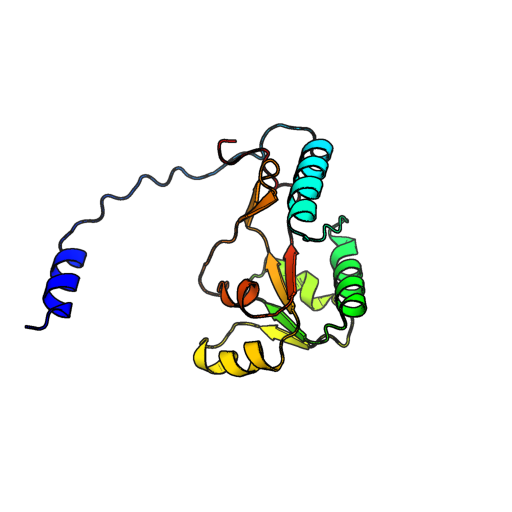67 1.00 86.81 108 ARG A C 1
ATOM 831 O O . ARG A 1 108 ? 14.349 -7.852 -12.236 1.00 86.81 108 ARG A O 1
ATOM 838 N N . ARG A 1 109 ? 12.599 -8.750 -13.292 1.00 86.44 109 ARG A N 1
ATOM 839 C CA . ARG A 1 109 ? 11.959 -7.454 -13.553 1.00 86.44 109 ARG A CA 1
ATOM 840 C C . ARG A 1 109 ? 11.590 -6.732 -12.259 1.00 86.44 109 ARG A C 1
ATOM 842 O O . ARG A 1 109 ? 11.847 -5.539 -12.156 1.00 86.44 109 ARG A O 1
ATOM 849 N N . LEU A 1 110 ? 11.028 -7.450 -11.288 1.00 87.62 110 LEU A N 1
ATOM 850 C CA . LEU A 1 110 ? 10.683 -6.899 -9.974 1.00 87.62 110 LEU A CA 1
ATOM 851 C C . LEU A 1 110 ? 11.892 -6.305 -9.251 1.00 87.62 110 LEU A C 1
ATOM 853 O O . LEU A 1 110 ? 11.759 -5.271 -8.614 1.00 87.62 110 LEU A O 1
ATOM 857 N N . ILE A 1 111 ? 13.044 -6.970 -9.339 1.00 87.25 111 ILE A N 1
ATOM 858 C CA . ILE A 1 111 ? 14.266 -6.557 -8.643 1.00 87.25 111 ILE A CA 1
ATOM 859 C C . ILE A 1 111 ? 14.982 -5.434 -9.401 1.00 87.25 111 ILE A C 1
ATOM 861 O O . ILE A 1 111 ? 15.449 -4.483 -8.786 1.00 87.25 111 ILE A O 1
ATOM 865 N N . ASP A 1 112 ? 15.070 -5.542 -10.727 1.00 89.25 112 ASP A N 1
ATOM 866 C CA . ASP A 1 112 ? 15.950 -4.688 -11.531 1.00 89.25 112 ASP A CA 1
ATOM 867 C C . ASP A 1 112 ? 15.260 -3.416 -12.046 1.00 89.25 112 ASP A C 1
ATOM 869 O O . ASP A 1 112 ? 15.940 -2.458 -12.408 1.00 89.25 112 ASP A O 1
ATOM 873 N N . SER A 1 113 ? 13.927 -3.423 -12.174 1.00 90.31 113 SER A N 1
ATOM 874 C CA . SER A 1 113 ? 13.213 -2.427 -12.992 1.00 90.31 113 SER A CA 1
ATOM 875 C C . SER A 1 113 ? 11.901 -1.903 -12.420 1.00 90.31 113 SER A C 1
ATOM 877 O O . SER A 1 113 ? 11.333 -0.990 -13.015 1.00 90.31 113 SER A O 1
ATOM 879 N N . VAL A 1 114 ? 11.388 -2.477 -11.328 1.00 94.88 114 VAL A N 1
ATOM 880 C CA . VAL A 1 114 ? 10.137 -2.023 -10.709 1.00 94.88 114 VAL A CA 1
ATOM 881 C C . VAL A 1 114 ? 10.438 -1.042 -9.584 1.00 94.88 114 VAL A C 1
ATOM 883 O O . VAL A 1 114 ? 11.098 -1.403 -8.613 1.00 94.88 114 VAL A O 1
ATOM 886 N N . ASP A 1 115 ? 9.910 0.173 -9.701 1.00 96.06 115 ASP A N 1
ATOM 887 C CA . ASP A 1 115 ? 10.155 1.249 -8.743 1.00 96.06 115 ASP A CA 1
ATOM 888 C C . ASP A 1 115 ? 9.214 1.156 -7.539 1.00 96.06 115 ASP A C 1
ATOM 890 O O . ASP A 1 115 ? 9.636 1.365 -6.402 1.00 96.06 115 ASP A O 1
ATOM 894 N N . ALA A 1 116 ? 7.942 0.817 -7.769 1.00 96.56 116 ALA A N 1
ATOM 895 C CA . ALA A 1 116 ? 6.932 0.786 -6.719 1.00 96.56 116 ALA A CA 1
ATOM 896 C C . ALA A 1 116 ? 6.010 -0.438 -6.789 1.00 96.56 116 ALA A C 1
ATOM 898 O O . ALA A 1 116 ? 5.685 -0.954 -7.858 1.00 96.56 116 ALA A O 1
ATOM 899 N N . GLY A 1 117 ? 5.548 -0.891 -5.628 1.00 96.19 117 GLY A N 1
ATOM 900 C CA . GLY A 1 117 ? 4.447 -1.839 -5.491 1.00 96.19 117 GLY A CA 1
ATOM 901 C C . GLY A 1 117 ? 3.157 -1.146 -5.071 1.00 96.19 117 GLY A C 1
ATOM 902 O O . GLY A 1 117 ? 3.190 -0.276 -4.208 1.00 96.19 117 GLY A O 1
ATOM 903 N N . LEU A 1 118 ? 2.016 -1.556 -5.623 1.00 96.44 118 LEU A N 1
ATOM 904 C CA . LEU A 1 118 ? 0.687 -1.116 -5.197 1.00 96.44 118 LEU A CA 1
ATOM 905 C C . LEU A 1 118 ? -0.104 -2.291 -4.626 1.00 96.44 118 LEU A C 1
ATOM 907 O O . LEU A 1 118 ? -0.223 -3.351 -5.248 1.00 96.44 118 LEU A O 1
ATOM 911 N N . SER A 1 119 ? -0.690 -2.101 -3.449 1.00 95.56 119 SER A N 1
ATOM 912 C CA . SER A 1 119 ? -1.582 -3.087 -2.833 1.00 95.56 119 SER A CA 1
ATOM 913 C C . SER A 1 119 ? -2.796 -2.416 -2.207 1.00 95.56 119 SER A C 1
ATOM 915 O O . SER A 1 119 ? -2.710 -1.296 -1.709 1.00 95.56 119 SER A O 1
ATOM 917 N N . HIS A 1 120 ? -3.931 -3.111 -2.207 1.00 94.44 120 HIS A N 1
ATOM 918 C CA . HIS A 1 120 ? -5.085 -2.715 -1.412 1.00 94.44 120 HIS A CA 1
ATOM 919 C C . HIS A 1 120 ? -4.952 -3.316 -0.009 1.00 94.44 120 HIS A C 1
ATOM 921 O O . HIS A 1 120 ? -4.688 -4.507 0.131 1.00 94.44 120 HIS A O 1
ATOM 927 N N . CYS A 1 121 ? -5.137 -2.511 1.034 1.00 93.75 121 CYS A N 1
ATOM 928 C CA . CYS A 1 121 ? -5.130 -2.996 2.411 1.00 93.75 121 CYS A CA 1
ATOM 929 C C . CYS A 1 121 ? -6.446 -3.700 2.734 1.00 93.75 121 CYS A C 1
ATOM 931 O O . CYS A 1 121 ? -7.531 -3.182 2.446 1.00 93.75 121 CYS A O 1
ATOM 933 N N . ASP A 1 122 ? -6.370 -4.842 3.406 1.00 91.56 122 ASP A N 1
ATOM 934 C CA . ASP A 1 122 ? -7.551 -5.523 3.935 1.00 91.56 122 ASP A CA 1
ATOM 935 C C . ASP A 1 122 ? -7.935 -5.010 5.325 1.00 91.56 122 ASP A C 1
ATOM 937 O O . ASP A 1 122 ? -9.076 -5.199 5.745 1.00 91.56 122 ASP A O 1
ATOM 941 N N . GLY A 1 123 ? -7.025 -4.304 5.997 1.00 92.81 123 GLY A N 1
ATOM 942 C CA . GLY A 1 123 ? -7.263 -3.603 7.252 1.00 92.81 123 GLY A CA 1
ATOM 943 C C . GLY A 1 123 ? -6.064 -2.762 7.679 1.00 92.81 123 GLY A C 1
ATOM 944 O O . GLY A 1 123 ? -4.969 -2.896 7.132 1.00 92.81 123 GLY A O 1
ATOM 945 N N . ALA A 1 124 ? -6.267 -1.908 8.672 1.00 94.94 124 ALA A N 1
ATOM 946 C CA . ALA A 1 124 ? -5.195 -1.225 9.381 1.00 94.94 124 ALA A CA 1
ATOM 947 C C . ALA A 1 124 ? -5.560 -1.015 10.850 1.00 94.94 124 ALA A C 1
ATOM 949 O O . ALA A 1 124 ? -6.738 -0.904 11.183 1.00 94.94 124 ALA A O 1
ATOM 950 N N . ILE A 1 125 ? -4.547 -0.940 11.710 1.00 94.88 125 ILE A N 1
ATOM 951 C CA . ILE A 1 125 ? -4.699 -0.716 13.149 1.00 94.88 125 ILE A CA 1
ATOM 952 C C . ILE A 1 125 ? -4.106 0.648 13.502 1.00 94.88 125 ILE A C 1
ATOM 954 O O . ILE A 1 125 ? -2.900 0.856 13.356 1.00 94.88 125 ILE A O 1
ATOM 958 N N . ALA A 1 126 ? -4.943 1.570 13.972 1.00 94.62 126 ALA A N 1
ATOM 959 C CA . ALA A 1 126 ? -4.568 2.939 14.307 1.00 94.62 126 ALA A CA 1
ATOM 960 C C . ALA A 1 126 ? -3.582 2.986 15.477 1.00 94.62 126 ALA A C 1
ATOM 962 O O . ALA A 1 126 ? -2.529 3.608 15.349 1.00 94.62 126 ALA A O 1
ATOM 963 N N . ALA A 1 127 ? -3.862 2.266 16.572 1.00 93.50 127 ALA A N 1
ATOM 964 C CA . ALA A 1 127 ? -3.034 2.267 17.781 1.00 93.50 127 ALA A CA 1
ATOM 965 C C . ALA A 1 127 ? -1.562 1.909 17.516 1.00 93.50 127 ALA A C 1
ATOM 967 O O . ALA A 1 127 ? -0.666 2.439 18.179 1.00 93.50 127 ALA A O 1
ATOM 968 N N . THR A 1 128 ? -1.305 1.046 16.529 1.00 94.88 128 THR A N 1
ATOM 969 C CA . THR A 1 128 ? 0.034 0.545 16.194 1.00 94.88 128 THR A CA 1
ATOM 970 C C . THR A 1 128 ? 0.564 1.030 14.843 1.00 94.88 128 THR A C 1
ATOM 972 O O . THR A 1 128 ? 1.700 0.708 14.503 1.00 94.88 128 THR A O 1
ATOM 975 N N . GLY A 1 129 ? -0.228 1.759 14.048 1.00 94.75 129 GLY A N 1
ATOM 976 C CA . GLY A 1 129 ? 0.132 2.144 12.675 1.00 94.75 129 GLY A CA 1
ATOM 977 C C . GLY A 1 129 ? 0.354 0.953 11.737 1.00 94.75 129 GLY A C 1
ATOM 978 O O . GLY A 1 129 ? 1.118 1.048 10.781 1.00 94.75 129 GLY A O 1
ATOM 979 N N . SER A 1 130 ? -0.243 -0.204 12.032 1.00 95.31 130 SER A N 1
ATOM 980 C CA . SER A 1 130 ? -0.001 -1.443 11.283 1.00 95.31 130 SER A CA 1
ATOM 981 C C . SER A 1 130 ? -0.954 -1.592 10.102 1.00 95.31 130 SER A C 1
ATOM 983 O O . SER A 1 130 ? -2.132 -1.256 10.207 1.00 95.31 130 SER A O 1
ATOM 985 N N . LEU A 1 131 ? -0.459 -2.157 9.000 1.00 95.38 131 LEU A N 1
ATOM 986 C CA . LEU A 1 131 ? -1.248 -2.518 7.822 1.00 95.38 131 LEU A CA 1
ATOM 987 C C . LEU A 1 131 ? -1.4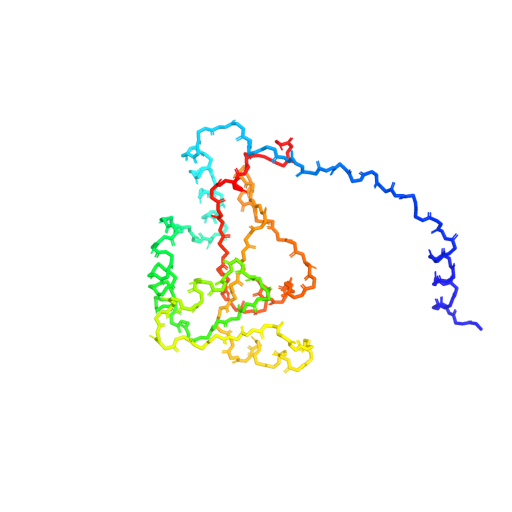57 -4.032 7.762 1.00 95.38 131 LEU A C 1
ATOM 989 O O . LEU A 1 131 ? -0.560 -4.810 8.091 1.00 95.38 131 LEU A O 1
ATOM 993 N N . VAL A 1 132 ? -2.640 -4.442 7.317 1.00 93.31 132 VAL A N 1
ATOM 994 C CA . VAL A 1 132 ? -3.031 -5.841 7.160 1.00 93.31 132 VAL A CA 1
ATOM 995 C C . VAL A 1 132 ? -3.274 -6.121 5.684 1.00 93.31 132 VAL A C 1
ATOM 997 O O . VAL A 1 132 ? -4.083 -5.452 5.037 1.00 93.31 132 VAL A O 1
ATOM 1000 N N . PHE A 1 133 ? -2.585 -7.140 5.178 1.00 91.62 133 PHE A N 1
ATOM 1001 C CA . PHE A 1 133 ? -2.725 -7.644 3.817 1.00 91.62 133 PHE A CA 1
ATOM 1002 C C . PHE A 1 133 ? -3.012 -9.137 3.865 1.00 91.62 133 PHE A C 1
ATOM 1004 O O . PHE A 1 133 ? -2.285 -9.893 4.522 1.00 91.62 133 PHE A O 1
ATOM 1011 N N . ASP A 1 134 ? -4.031 -9.569 3.137 1.00 85.25 134 ASP A N 1
ATOM 1012 C CA . ASP A 1 134 ? -4.201 -10.968 2.800 1.00 85.25 134 ASP A CA 1
ATOM 1013 C C . ASP A 1 134 ? -3.158 -11.375 1.747 1.00 85.25 134 ASP A C 1
ATOM 1015 O O . ASP A 1 134 ? -2.746 -10.602 0.886 1.00 85.25 134 ASP A O 1
ATOM 1019 N N . SER A 1 135 ? -2.679 -12.611 1.839 1.00 83.88 135 SER A N 1
ATOM 1020 C CA . SER A 1 135 ? -1.732 -13.198 0.884 1.00 83.88 135 SER A CA 1
ATOM 1021 C C . SER A 1 135 ? -2.442 -14.246 0.037 1.00 83.88 135 SER A C 1
ATOM 1023 O O . SER A 1 135 ? -2.002 -15.394 -0.061 1.00 83.88 135 SER A O 1
ATOM 1025 N N . ALA A 1 136 ? -3.576 -13.842 -0.533 1.00 82.12 136 ALA A N 1
ATOM 1026 C CA . ALA A 1 136 ? -4.392 -14.669 -1.403 1.00 82.12 136 ALA A CA 1
ATOM 1027 C C . ALA A 1 136 ? -3.678 -14.958 -2.741 1.00 82.12 136 ALA A C 1
ATOM 1029 O O . ALA A 1 136 ? -2.770 -14.222 -3.148 1.00 82.12 136 ALA A O 1
ATOM 1030 N N . PRO A 1 137 ? -4.088 -16.009 -3.476 1.00 83.00 137 PRO A N 1
ATOM 1031 C CA . PRO A 1 137 ? -3.649 -16.210 -4.854 1.00 83.00 137 PRO A CA 1
ATOM 1032 C C . PRO A 1 137 ? -3.844 -14.937 -5.692 1.00 83.00 137 PRO A C 1
ATOM 1034 O O . PRO A 1 137 ? -4.909 -14.328 -5.663 1.00 83.00 137 PRO A O 1
ATOM 1037 N N . GLY A 1 138 ? -2.803 -14.518 -6.416 1.00 83.62 138 GLY A N 1
ATOM 1038 C CA . GLY A 1 138 ? -2.803 -13.268 -7.184 1.00 83.62 138 GLY A CA 1
ATOM 1039 C C . GLY A 1 138 ? -2.418 -12.017 -6.384 1.00 83.62 138 GLY A C 1
ATOM 1040 O O . GLY A 1 138 ? -2.157 -10.989 -6.993 1.00 83.62 138 GLY A O 1
ATOM 1041 N N . GLN A 1 139 ? -2.290 -12.088 -5.056 1.00 87.81 139 GLN A N 1
ATOM 1042 C CA . GLN A 1 139 ? -1.856 -10.978 -4.193 1.00 87.81 139 GLN A CA 1
ATOM 1043 C C . GLN A 1 139 ? -0.582 -11.355 -3.413 1.00 87.81 139 GLN A C 1
ATOM 1045 O O . GLN A 1 139 ? -0.597 -11.487 -2.187 1.00 87.81 139 GLN A O 1
ATOM 1050 N N . PRO A 1 140 ? 0.549 -11.609 -4.099 1.00 89.00 140 PRO A N 1
ATOM 1051 C CA . PRO A 1 140 ? 1.754 -12.065 -3.426 1.00 89.00 140 PRO A CA 1
ATOM 1052 C C . PRO A 1 140 ? 2.409 -10.929 -2.640 1.00 89.00 140 PRO A C 1
ATOM 1054 O O . PRO A 1 140 ? 2.550 -9.810 -3.134 1.00 89.00 140 PRO A O 1
ATOM 1057 N N . ARG A 1 141 ? 2.940 -11.258 -1.456 1.00 91.38 141 ARG A N 1
ATOM 1058 C CA . ARG A 1 141 ? 3.727 -10.327 -0.620 1.00 91.38 141 ARG A CA 1
ATOM 1059 C C . ARG A 1 141 ? 4.923 -9.722 -1.350 1.00 91.38 141 ARG A C 1
ATOM 1061 O O . ARG A 1 141 ? 5.426 -8.681 -0.961 1.00 91.38 141 ARG A O 1
ATOM 1068 N N . THR A 1 142 ? 5.382 -10.360 -2.419 1.00 91.44 142 THR A N 1
ATOM 1069 C CA . THR A 1 142 ? 6.439 -9.849 -3.287 1.00 91.44 142 THR A CA 1
ATOM 1070 C C . THR A 1 142 ? 6.138 -8.444 -3.813 1.00 91.44 142 THR A C 1
ATOM 1072 O O . THR A 1 142 ? 7.064 -7.657 -3.959 1.00 91.44 142 THR A O 1
ATOM 1075 N N . VAL A 1 143 ? 4.862 -8.110 -4.045 1.00 92.12 143 VAL A N 1
ATOM 1076 C CA . VAL A 1 143 ? 4.446 -6.764 -4.471 1.00 92.12 143 VAL A CA 1
ATOM 1077 C C . VAL A 1 143 ? 4.789 -5.713 -3.417 1.00 92.12 143 VAL A C 1
ATOM 1079 O O . VAL A 1 143 ? 5.214 -4.628 -3.783 1.00 92.12 143 VAL A O 1
ATOM 1082 N N . SER A 1 144 ? 4.646 -6.022 -2.126 1.00 92.19 144 SER A N 1
ATOM 1083 C CA . SER A 1 144 ? 4.934 -5.076 -1.042 1.00 92.19 144 SER A CA 1
ATOM 1084 C C . SER A 1 144 ? 6.358 -5.153 -0.494 1.00 92.19 144 SER A C 1
ATOM 1086 O O . SER A 1 144 ? 6.798 -4.222 0.170 1.00 92.19 144 SER A O 1
ATOM 1088 N N . LEU A 1 145 ? 7.073 -6.257 -0.735 1.00 92.62 145 LEU A N 1
ATOM 1089 C CA . LEU A 1 145 ? 8.377 -6.522 -0.117 1.00 92.62 145 LEU A CA 1
ATOM 1090 C C . LEU A 1 145 ? 9.582 -6.369 -1.050 1.00 92.62 145 LEU A C 1
ATOM 1092 O O . LEU A 1 145 ? 10.694 -6.246 -0.544 1.00 92.62 145 LEU A O 1
ATOM 1096 N N . VAL A 1 146 ? 9.404 -6.472 -2.373 1.00 93.56 146 VAL A N 1
ATOM 1097 C CA . VAL A 1 146 ? 10.531 -6.442 -3.327 1.00 93.56 146 VAL A CA 1
ATOM 1098 C C . VAL A 1 146 ? 10.786 -5.053 -3.906 1.00 93.56 146 VAL A C 1
ATOM 1100 O O . VAL A 1 146 ? 11.943 -4.635 -3.858 1.00 93.56 146 VAL A O 1
ATOM 1103 N N . PRO A 1 147 ? 9.779 -4.335 -4.442 1.00 94.12 147 PRO A N 1
ATOM 1104 C CA . PRO A 1 147 ? 9.996 -2.971 -4.902 1.00 94.12 147 PRO A CA 1
ATOM 1105 C C . PRO A 1 147 ? 10.530 -2.089 -3.764 1.00 94.12 147 PRO A C 1
ATOM 1107 O O . PRO A 1 147 ? 10.117 -2.261 -2.614 1.00 94.12 147 PRO A O 1
ATOM 1110 N N . PRO A 1 148 ? 11.427 -1.134 -4.058 1.00 94.62 148 PRO A N 1
ATOM 1111 C CA . PRO A 1 148 ? 11.994 -0.257 -3.037 1.00 94.62 148 PRO A CA 1
ATOM 1112 C C . PRO A 1 148 ? 10.949 0.685 -2.427 1.00 94.62 148 PRO A C 1
ATOM 1114 O O . PRO A 1 148 ? 11.132 1.158 -1.305 1.00 94.62 148 PRO A O 1
ATOM 1117 N N . LEU A 1 149 ? 9.860 0.949 -3.152 1.00 96.00 149 LEU A N 1
ATOM 1118 C CA . LEU A 1 149 ? 8.735 1.754 -2.705 1.00 96.00 149 LEU A CA 1
ATOM 1119 C C . LEU A 1 149 ? 7.450 0.919 -2.642 1.00 96.00 149 LEU A C 1
ATOM 1121 O O . LEU A 1 149 ? 7.203 0.069 -3.498 1.00 96.00 149 LEU A O 1
ATOM 1125 N N . HIS A 1 150 ? 6.583 1.197 -1.669 1.00 96.44 150 HIS A N 1
ATOM 1126 C CA . HIS A 1 150 ? 5.278 0.543 -1.557 1.00 96.44 150 HIS A CA 1
ATOM 1127 C C . HIS A 1 150 ? 4.176 1.555 -1.254 1.00 96.44 150 HIS A C 1
ATOM 1129 O O . HIS A 1 150 ? 4.270 2.321 -0.299 1.00 96.44 150 HIS A O 1
ATOM 1135 N N . VAL A 1 151 ? 3.122 1.523 -2.068 1.00 97.06 151 VAL A N 1
ATOM 1136 C CA . VAL A 1 151 ? 1.884 2.267 -1.859 1.00 97.06 151 VAL A CA 1
ATOM 1137 C C . VAL A 1 151 ? 0.794 1.297 -1.432 1.00 97.06 151 VAL A C 1
ATOM 1139 O O . VAL A 1 151 ? 0.478 0.320 -2.118 1.00 97.06 151 VAL A O 1
ATOM 1142 N N . ALA A 1 152 ? 0.177 1.606 -0.301 1.00 96.81 152 ALA A N 1
ATOM 1143 C CA . ALA A 1 152 ? -0.880 0.810 0.284 1.00 96.81 152 ALA A CA 1
ATOM 1144 C C . ALA A 1 152 ? -2.183 1.620 0.327 1.00 96.81 152 ALA A C 1
ATOM 1146 O O . ALA A 1 152 ? -2.279 2.625 1.031 1.00 96.81 152 ALA A O 1
ATOM 1147 N N . LEU A 1 153 ? -3.199 1.199 -0.429 1.00 96.50 153 LEU A N 1
ATOM 1148 C CA . LEU A 1 153 ? -4.501 1.864 -0.425 1.00 96.50 153 LEU A CA 1
ATOM 1149 C C . LEU A 1 153 ? -5.331 1.387 0.758 1.00 96.50 153 LEU A C 1
ATOM 1151 O O . LEU A 1 153 ? -5.774 0.239 0.795 1.00 96.50 153 LEU A O 1
ATOM 1155 N N . LEU A 1 154 ? -5.585 2.293 1.695 1.00 95.69 154 LEU A N 1
ATOM 1156 C CA . LEU A 1 154 ? -6.368 2.027 2.892 1.00 95.69 154 LEU A CA 1
ATOM 1157 C C . LEU A 1 154 ? -7.719 2.757 2.831 1.00 95.69 154 LEU A C 1
ATOM 1159 O O . LEU A 1 154 ? -7.764 3.980 2.970 1.00 95.69 154 LEU A O 1
ATOM 1163 N N . PRO A 1 155 ? -8.846 2.043 2.670 1.00 93.62 155 PRO A N 1
ATOM 1164 C CA . PRO A 1 155 ? -10.154 2.634 2.914 1.00 93.62 155 PRO A CA 1
ATOM 1165 C C . PRO A 1 155 ? -10.301 2.982 4.397 1.00 93.62 155 PRO A C 1
ATOM 1167 O O . PRO A 1 155 ? -10.070 2.126 5.249 1.00 93.62 155 PRO A O 1
ATOM 1170 N N . LEU A 1 156 ? -10.777 4.190 4.718 1.00 91.62 156 LEU A N 1
ATOM 1171 C CA . LEU A 1 156 ? -11.022 4.592 6.113 1.00 91.62 156 LEU A CA 1
ATOM 1172 C C . LEU A 1 156 ? -11.995 3.656 6.842 1.00 91.62 156 LEU A C 1
ATOM 1174 O O . LEU A 1 156 ? -11.853 3.428 8.035 1.00 91.62 156 LEU A O 1
ATOM 1178 N N . SER A 1 157 ? -12.939 3.040 6.124 1.00 90.94 157 SER A N 1
ATOM 1179 C CA . SER A 1 157 ? -13.858 2.042 6.689 1.00 90.94 157 SER A CA 1
ATOM 1180 C C . SER A 1 157 ? -13.169 0.753 7.158 1.00 90.94 157 SER A C 1
ATOM 1182 O O . SER A 1 157 ? -13.825 -0.103 7.741 1.00 90.94 157 SER A O 1
ATOM 1184 N N . ARG A 1 158 ? -11.882 0.577 6.842 1.00 92.00 158 ARG A N 1
ATOM 1185 C CA . ARG A 1 158 ? -11.041 -0.555 7.246 1.00 92.00 158 ARG A CA 1
ATOM 1186 C C . ARG A 1 158 ? -9.931 -0.148 8.220 1.00 92.00 158 ARG A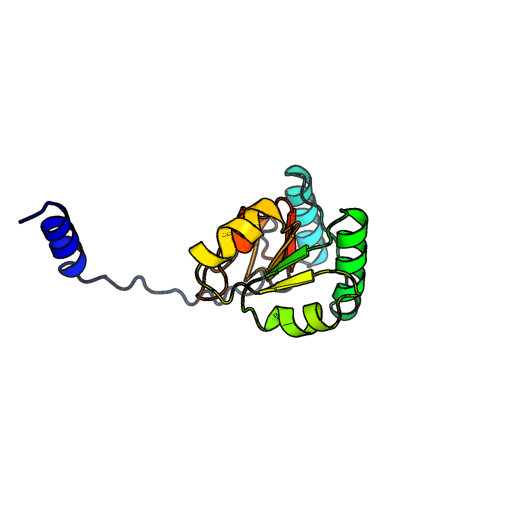 C 1
ATOM 1188 O O . ARG A 1 158 ? -9.004 -0.926 8.445 1.00 92.00 158 ARG A O 1
ATOM 1195 N N . LEU A 1 159 ? -10.008 1.062 8.771 1.00 92.69 159 LEU A N 1
ATOM 1196 C CA . LEU A 1 159 ? -9.146 1.510 9.852 1.00 92.69 159 LEU A CA 1
ATOM 1197 C C . LEU A 1 159 ? -9.815 1.183 11.189 1.00 92.69 159 LEU A C 1
ATOM 1199 O O . LEU A 1 159 ? -10.907 1.664 11.485 1.00 92.69 159 LEU A O 1
ATOM 1203 N N . TYR A 1 160 ? -9.153 0.352 11.984 1.00 91.81 160 TYR A N 1
ATOM 1204 C CA . TYR A 1 160 ? -9.617 -0.093 13.292 1.00 91.81 160 TYR A CA 1
ATOM 1205 C C . TYR A 1 160 ? -8.788 0.582 14.390 1.00 91.81 160 TYR A C 1
ATOM 1207 O O . TYR A 1 160 ? -7.597 0.808 14.183 1.00 91.81 160 TYR A O 1
ATOM 1215 N N . PRO A 1 161 ? -9.367 0.891 15.561 1.00 91.19 161 PRO A N 1
ATOM 1216 C CA . PRO A 1 161 ? -8.627 1.477 16.672 1.00 91.19 161 PRO A CA 1
ATOM 1217 C C . PRO A 1 161 ? -7.522 0.550 17.181 1.00 91.19 161 PRO A C 1
ATOM 1219 O O . PRO A 1 161 ? -6.387 0.995 17.320 1.00 91.19 161 PRO A O 1
ATOM 1222 N N . ASP A 1 162 ? -7.830 -0.730 17.398 1.00 89.38 162 ASP A N 1
ATOM 1223 C CA . ASP A 1 162 ? -6.912 -1.708 17.987 1.00 89.38 162 ASP A CA 1
ATOM 1224 C C . ASP A 1 162 ? -7.114 -3.107 17.377 1.00 89.38 162 ASP A C 1
ATOM 1226 O O . ASP A 1 162 ? -8.110 -3.372 16.701 1.00 89.38 162 ASP A O 1
ATOM 1230 N N . LEU A 1 163 ? -6.169 -4.015 17.627 1.00 82.12 163 LEU A N 1
ATOM 1231 C CA . LEU A 1 163 ? -6.228 -5.417 17.237 1.00 82.12 163 LEU A CA 1
ATOM 1232 C C . LEU A 1 163 ? -7.309 -6.187 17.987 1.00 82.12 163 LEU A C 1
ATOM 1234 O O . LEU A 1 163 ? -7.657 -7.256 17.517 1.00 82.12 163 LEU A O 1
ATOM 1238 N N . ASP A 1 164 ? -7.830 -5.703 19.110 1.00 75.00 164 ASP A N 1
ATOM 1239 C CA . ASP A 1 164 ? -8.914 -6.365 19.851 1.00 75.00 164 ASP A CA 1
ATOM 1240 C C . ASP A 1 164 ? -10.310 -5.821 19.505 1.00 75.00 164 ASP A C 1
ATOM 1242 O O . ASP A 1 164 ? -11.310 -6.412 19.914 1.00 75.00 164 ASP A O 1
ATOM 1246 N N . ALA A 1 165 ? -10.371 -4.738 18.724 1.00 58.78 165 ALA A N 1
ATOM 1247 C CA . ALA A 1 165 ? -11.596 -4.012 18.390 1.00 58.78 165 ALA A CA 1
ATOM 1248 C C . ALA A 1 165 ? -12.524 -4.750 17.420 1.00 58.78 165 ALA A C 1
ATOM 1250 O O . ALA A 1 165 ? -12.016 -5.516 16.574 1.00 58.78 165 ALA A O 1
#

Sequence (165 aa):
MSSRDRILGRLRGRAANPLSSQDATRSPGVGPAEELLETFTERMTAVKGEVVTGRRSELPRLLGDWLEAAGARSLVCGLDERLEGLLQALPDPVEILRFERPFEELSRRLIDSVDAGLSHCDGAIAATGSLVFDSAPGQPRTVSLVPPLHVALLPLSRLYPDLDA

Nearest PDB structures (foldseek):
  6jkq-assembly1_B  TM=3.001E-01  e=3.727E-01  Trypanosoma cruzi
  7z4m-assembly1_A  TM=4.390E-01  e=4.836E+00  Plasmodium falciparum 3D7

pLDDT: mean 87.82, std 11.26, range [48.94, 97.56]

Solvent-accessible surface area (backbone atoms only — not comparable to full-atom values): 9648 Å² total; per-residue (Å²): 136,56,72,66,56,57,50,52,51,55,59,71,71,47,78,77,74,77,71,79,75,70,77,80,78,58,61,58,34,94,65,64,69,66,62,41,48,51,45,20,44,55,39,27,42,74,74,71,45,86,84,86,84,80,55,83,90,44,43,30,57,55,51,41,54,49,30,59,76,69,69,42,50,24,37,31,28,43,70,52,71,90,47,47,73,46,65,75,54,43,60,85,83,58,45,78,43,68,53,81,65,61,61,85,80,44,45,62,51,40,69,76,64,31,40,25,10,45,46,72,44,72,30,32,28,14,77,72,35,42,79,37,69,74,74,49,94,42,33,56,64,60,34,65,69,55,22,88,33,66,48,71,49,70,57,73,82,37,46,22,49,42,93,87,78

Radius of gyration: 19.14 Å; Cα contacts (8 Å, |Δi|>4): 226; chains: 1; bounding box: 33×57×38 Å

Mean predicted aligned error: 8.04 Å